Protein AF-A0A382XZW0-F1 (afdb_monomer)

Nearest PDB structures (foldseek):
  2gvk-assembly1_A  TM=7.996E-01  e=4.885E-04  Bacteroides thetaiotaomicron VPI-5482
  3vef-assembly1_B  TM=7.730E-01  e=9.013E-04  Rhodococcus jostii RHA1
  3veg-assembly1_B  TM=7.720E-01  e=1.356E-03  Rhodococcus jostii RHA1
  3ved-assembly1_B  TM=7.674E-01  e=3.284E-03  Rhodococcus jostii RHA1
  7ylo-assembly2_B  TM=6.109E-01  e=1.033E-03  Limosilactobacillus fermentum

Sequence (100 aa):
VLNPPKQHSLVQVYNFDDLPLITMNVARIGAQTPGMASDIAGKEKHYAVVGFGPMTWMLLTPDKPVPGGFRVIDETEIEGQDVPETEGDILLYLSSEHAD

Organism: NCBI:txid408172

Radius of gyration: 15.9 Å; Cα contacts (8 Å, |Δi|>4): 129; chains: 1; bounding box: 35×36×40 Å

Secondary structure (DSSP, 8-state):
-PPP--SEEEEEEE--TTHHHHHHHHHHHHHHHHHHHHHHHTTS--EEEEEE-HHHHHHH-TTSPPGGG--PPPPEEETTEEE-----SEEEEEEESS--

Mean predicted aligned error: 5.69 Å

pLDDT: mean 87.08, std 8.82, range [46.34, 95.88]

Solvent-accessible surface area (backbone atoms only — not comparable to full-atom values): 6185 Å² total; per-residue (Å²): 135,88,78,79,84,44,86,30,72,47,82,46,73,42,77,59,99,56,45,89,84,42,46,68,58,54,51,49,51,53,67,41,47,47,57,53,44,48,63,74,36,66,90,53,74,57,45,63,46,70,47,65,20,58,68,45,42,46,71,74,36,75,91,53,81,66,72,93,76,65,61,83,66,72,63,42,75,57,97,90,37,84,44,73,58,77,87,44,40,35,35,44,39,40,27,18,80,54,92,122

Foldseek 3Di:
DDDDFAPDKDKDFDDDPPCLVCLVVVVVCQVCVVVVQCVVCPPFDKDKDKDAAPVSVCSVCVPDDDPDPRDWDCFDDDPNDTDHTDDGGMMIMMGGNDPD

Structure (mmCIF, N/CA/C/O backbone):
data_AF-A0A382XZW0-F1
#
_entry.id   AF-A0A382XZW0-F1
#
loop_
_atom_site.group_PDB
_atom_site.id
_atom_site.type_symbol
_atom_site.label_atom_id
_atom_site.label_alt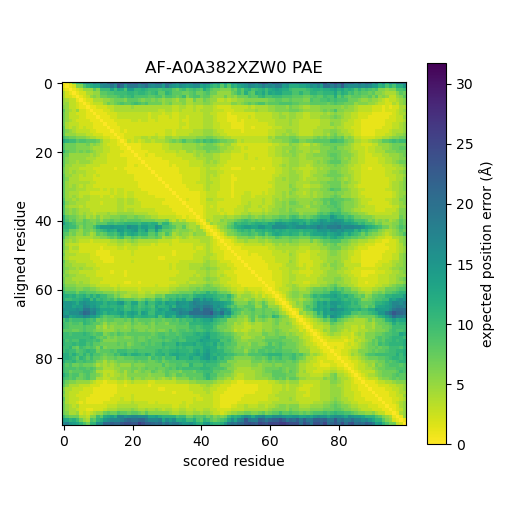_id
_atom_site.label_comp_id
_atom_site.label_asym_id
_atom_site.label_entity_id
_atom_site.label_seq_id
_atom_site.pdbx_PDB_ins_code
_atom_site.Cartn_x
_atom_site.Cartn_y
_atom_site.Cartn_z
_atom_site.occupancy
_atom_site.B_iso_or_equiv
_atom_site.auth_seq_id
_atom_site.auth_comp_id
_atom_site.auth_asym_id
_atom_site.auth_atom_id
_atom_site.pdbx_PDB_model_num
ATOM 1 N N . VAL A 1 1 ? 10.350 17.202 4.837 1.00 46.34 1 VAL A N 1
ATOM 2 C CA . VAL A 1 1 ? 9.240 18.113 4.472 1.00 46.34 1 VAL A CA 1
ATOM 3 C C . VAL A 1 1 ? 8.169 17.259 3.817 1.00 46.34 1 VAL A C 1
ATOM 5 O O . VAL A 1 1 ? 8.499 16.578 2.856 1.00 46.34 1 VAL A O 1
ATOM 8 N N . LEU A 1 2 ? 6.962 17.196 4.385 1.00 66.75 2 LEU A N 1
ATOM 9 C CA . LEU A 1 2 ? 5.827 16.482 3.787 1.00 66.75 2 LEU A CA 1
ATOM 10 C C . LEU A 1 2 ? 5.155 17.415 2.777 1.00 66.75 2 LEU A C 1
ATOM 12 O O . LEU A 1 2 ? 4.857 18.559 3.114 1.00 66.75 2 LEU A O 1
ATOM 16 N N . ASN A 1 3 ? 4.956 16.946 1.547 1.00 74.94 3 ASN A N 1
ATOM 17 C CA . ASN A 1 3 ? 4.175 17.682 0.556 1.00 74.94 3 ASN A CA 1
ATOM 18 C C . ASN A 1 3 ? 2.687 17.380 0.779 1.00 74.94 3 ASN A C 1
ATOM 20 O O . ASN A 1 3 ? 2.362 16.224 1.060 1.00 74.94 3 ASN A O 1
ATOM 24 N N . PRO A 1 4 ? 1.788 18.371 0.658 1.00 79.25 4 PRO A N 1
ATOM 25 C CA . PRO A 1 4 ? 0.361 18.101 0.748 1.00 79.25 4 PRO A CA 1
ATOM 26 C C . PRO A 1 4 ? -0.097 17.187 -0.406 1.00 79.25 4 PRO A C 1
ATOM 28 O O . PRO A 1 4 ? 0.481 17.260 -1.500 1.00 79.25 4 PRO A O 1
ATOM 31 N N . PRO A 1 5 ? -1.140 16.362 -0.183 1.00 78.31 5 PRO A N 1
ATOM 32 C CA . PRO A 1 5 ? -1.918 15.732 -1.248 1.00 78.31 5 PRO A CA 1
ATOM 33 C C . PRO A 1 5 ? -2.281 16.716 -2.364 1.00 78.31 5 PRO A C 1
ATOM 35 O O . PRO A 1 5 ? -2.496 17.902 -2.102 1.00 78.31 5 PRO A O 1
ATOM 38 N N . LYS A 1 6 ? -2.368 16.229 -3.603 1.00 86.19 6 LYS A N 1
ATOM 39 C CA . LYS A 1 6 ? -2.918 17.006 -4.720 1.00 86.19 6 LYS A CA 1
ATOM 40 C C . LYS A 1 6 ? -4.442 17.015 -4.686 1.00 86.19 6 LYS A C 1
ATOM 42 O O . LYS A 1 6 ? -5.052 16.273 -3.915 1.00 86.19 6 LYS A O 1
ATOM 47 N N . GLN A 1 7 ? -5.039 17.875 -5.515 1.00 88.19 7 GLN A N 1
ATOM 48 C CA . GLN A 1 7 ? -6.486 18.100 -5.558 1.00 88.19 7 GLN A CA 1
ATOM 49 C C . GLN A 1 7 ? -7.289 16.800 -5.698 1.00 88.19 7 GLN A C 1
ATOM 51 O O . GLN A 1 7 ? -8.312 16.638 -5.034 1.00 88.19 7 GLN A O 1
ATOM 56 N N . HIS A 1 8 ? -6.815 15.871 -6.526 1.00 89.94 8 HIS A N 1
ATOM 57 C CA . HIS A 1 8 ? -7.432 14.570 -6.725 1.00 89.94 8 HIS A CA 1
ATOM 58 C C . HIS A 1 8 ? -6.556 13.496 -6.091 1.00 89.94 8 HIS A C 1
ATOM 60 O O . HIS A 1 8 ? -5.335 13.489 -6.256 1.00 89.94 8 HIS A O 1
ATOM 66 N N . SER A 1 9 ? -7.174 12.615 -5.308 1.00 90.88 9 SER A N 1
ATOM 67 C CA . SER A 1 9 ? -6.483 11.523 -4.629 1.00 90.88 9 SER A CA 1
ATOM 68 C C . SER A 1 9 ? -7.328 10.260 -4.678 1.00 90.88 9 SER A C 1
ATOM 70 O O . SER A 1 9 ? -8.539 10.303 -4.464 1.00 90.88 9 SER A O 1
ATOM 72 N N . LEU A 1 10 ? -6.672 9.139 -4.943 1.00 91.31 10 LEU A N 1
ATOM 73 C CA . LEU A 1 10 ? -7.259 7.815 -5.001 1.00 91.31 10 LEU A CA 1
ATOM 74 C C . LEU A 1 10 ? -6.471 6.902 -4.066 1.00 91.31 10 LEU A C 1
ATOM 76 O O . LEU A 1 10 ? -5.261 6.729 -4.216 1.00 91.31 10 LEU A O 1
ATOM 80 N N . VAL A 1 11 ? -7.180 6.343 -3.090 1.00 94.00 11 VAL A N 1
ATOM 81 C CA . VAL A 1 11 ? -6.642 5.395 -2.115 1.00 94.00 11 VAL A CA 1
ATOM 82 C C . VAL A 1 11 ? -7.193 4.022 -2.455 1.00 94.00 11 VAL A C 1
ATOM 84 O O . VAL A 1 11 ? -8.408 3.843 -2.504 1.00 94.00 11 VAL A O 1
ATOM 87 N N . GLN A 1 12 ? -6.309 3.065 -2.708 1.00 94.88 12 GLN A N 1
ATOM 88 C CA . GLN A 1 12 ? -6.683 1.687 -3.005 1.00 94.88 12 GLN A CA 1
ATOM 89 C C . GLN A 1 12 ? -5.939 0.754 -2.063 1.00 94.88 12 GLN A C 1
ATOM 91 O O . GLN A 1 12 ? -4.720 0.851 -1.924 1.00 94.88 12 GLN A O 1
ATOM 96 N N . VAL A 1 13 ? -6.680 -0.152 -1.440 1.00 95.19 13 VAL A N 1
ATOM 97 C CA . VAL A 1 13 ? -6.145 -1.210 -0.585 1.00 95.19 13 VAL A CA 1
ATOM 98 C C . VAL A 1 13 ? -6.515 -2.535 -1.230 1.00 95.19 13 VAL A C 1
ATOM 100 O O . VAL A 1 13 ? -7.672 -2.732 -1.601 1.00 95.19 13 VAL A O 1
ATOM 103 N N . TYR A 1 14 ? -5.531 -3.414 -1.393 1.00 94.81 14 TYR A N 1
ATOM 104 C CA . TYR A 1 14 ? -5.724 -4.734 -1.983 1.00 94.81 14 TYR A CA 1
ATOM 105 C C . TYR A 1 14 ? -5.254 -5.825 -1.030 1.00 94.81 14 TYR A C 1
ATOM 107 O O . TYR A 1 14 ? -4.215 -5.672 -0.384 1.00 94.81 14 TYR A O 1
ATOM 115 N N . ASN A 1 15 ? -5.995 -6.932 -1.037 1.00 94.31 15 ASN A N 1
ATOM 116 C CA . ASN A 1 15 ? -5.639 -8.192 -0.394 1.00 94.31 15 ASN A CA 1
ATOM 117 C C . ASN A 1 15 ? -5.398 -9.247 -1.474 1.00 94.31 15 ASN A C 1
ATOM 119 O O . ASN A 1 15 ? -6.026 -9.210 -2.537 1.00 94.31 15 ASN A O 1
ATOM 123 N N . PHE A 1 16 ? -4.492 -10.178 -1.206 1.00 93.31 16 PHE A N 1
ATOM 124 C CA . PHE A 1 16 ? -4.156 -11.267 -2.109 1.00 93.31 16 PHE A CA 1
ATOM 125 C C . PHE A 1 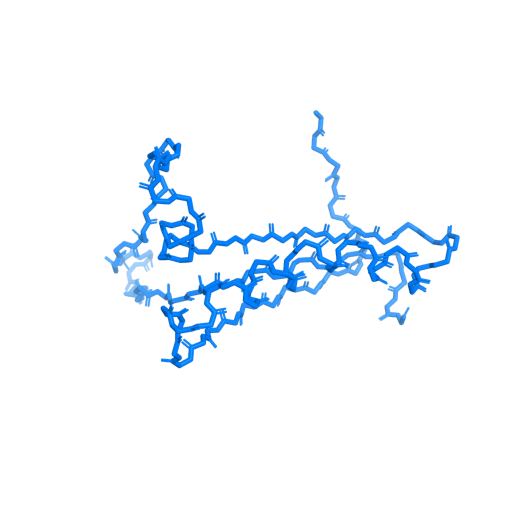16 ? -4.430 -12.618 -1.450 1.00 93.31 16 PHE A C 1
ATOM 127 O O . PHE A 1 16 ? -3.832 -12.938 -0.427 1.00 93.31 16 PHE A O 1
ATOM 134 N N . ASP A 1 17 ? -5.250 -13.448 -2.100 1.00 91.00 17 ASP A N 1
ATOM 135 C CA . ASP A 1 17 ? -5.669 -14.757 -1.570 1.00 91.00 17 ASP A CA 1
ATOM 136 C C . ASP A 1 17 ? -4.487 -15.680 -1.204 1.00 91.00 17 ASP A C 1
ATOM 138 O O . ASP A 1 17 ? -4.529 -16.387 -0.202 1.00 91.00 17 ASP A O 1
ATOM 142 N N . ASP A 1 18 ? -3.401 -15.636 -1.983 1.00 92.44 18 AS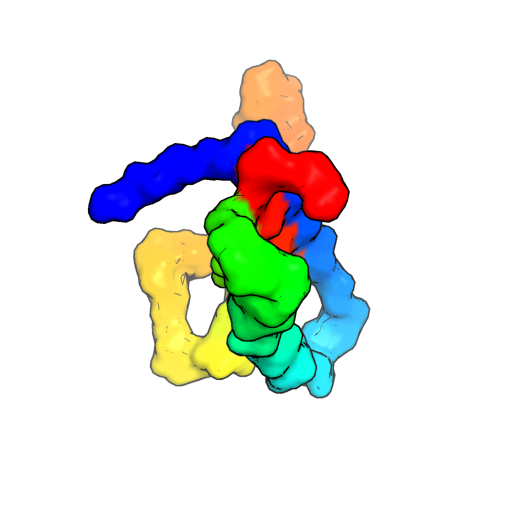P A N 1
ATOM 143 C CA . ASP A 1 18 ? -2.223 -16.501 -1.829 1.00 92.44 18 ASP A CA 1
ATOM 144 C C . ASP A 1 18 ? -0.939 -15.699 -1.547 1.00 92.44 18 ASP A C 1
ATOM 146 O O . ASP A 1 18 ? 0.128 -15.987 -2.106 1.00 92.44 18 ASP A O 1
ATOM 150 N N . LEU A 1 19 ? -1.017 -14.663 -0.700 1.00 91.88 19 LEU A N 1
ATOM 151 C CA . LEU A 1 19 ? 0.084 -13.718 -0.459 1.00 91.88 19 LEU A CA 1
ATOM 152 C C . LEU A 1 19 ? 1.471 -14.381 -0.276 1.00 91.88 19 LEU A C 1
ATOM 154 O O . LEU A 1 19 ? 2.407 -13.943 -0.956 1.00 91.88 19 LEU A O 1
ATOM 158 N N . PRO A 1 20 ? 1.656 -15.448 0.538 1.00 92.19 20 PRO A N 1
ATOM 159 C CA . PRO A 1 20 ? 2.963 -16.099 0.681 1.00 92.19 20 PRO A CA 1
ATOM 160 C C . PRO A 1 20 ? 3.525 -16.678 -0.625 1.00 92.19 20 PRO A C 1
ATOM 162 O O . PRO A 1 20 ? 4.738 -16.673 -0.829 1.00 92.19 20 PRO A O 1
ATOM 165 N N . LEU A 1 21 ? 2.666 -17.157 -1.530 1.00 94.25 21 LEU A N 1
ATOM 166 C CA . LEU A 1 21 ? 3.081 -17.741 -2.811 1.00 94.25 21 LEU A CA 1
ATOM 167 C C . LEU A 1 21 ? 3.416 -16.669 -3.853 1.00 94.25 21 LEU A C 1
ATOM 169 O O . LEU A 1 21 ? 4.222 -16.914 -4.752 1.00 94.25 21 LEU A O 1
ATOM 173 N N . ILE A 1 22 ? 2.821 -15.478 -3.735 1.00 94.00 22 ILE A N 1
ATOM 174 C CA . ILE A 1 22 ? 2.963 -14.402 -4.724 1.00 94.00 22 ILE A CA 1
ATOM 175 C C . ILE A 1 22 ? 3.724 -13.173 -4.213 1.00 94.00 22 ILE A C 1
ATOM 177 O O . ILE A 1 22 ? 3.807 -12.175 -4.928 1.00 94.00 22 ILE A O 1
ATOM 181 N N . THR A 1 23 ? 4.305 -13.226 -3.013 1.00 93.31 23 THR A N 1
ATOM 182 C CA . THR A 1 23 ? 4.950 -12.080 -2.341 1.00 93.31 23 THR A CA 1
ATOM 183 C C . THR A 1 23 ? 5.926 -11.330 -3.260 1.00 93.31 23 THR A C 1
ATOM 185 O O . THR A 1 23 ? 5.940 -10.100 -3.294 1.00 93.31 23 THR A O 1
ATOM 188 N N . MET A 1 24 ? 6.710 -12.042 -4.077 1.00 92.62 24 MET A N 1
ATOM 189 C CA . MET A 1 24 ? 7.647 -11.401 -5.011 1.00 92.62 24 MET A CA 1
ATOM 190 C C . MET A 1 24 ? 6.979 -10.656 -6.165 1.00 92.62 24 MET A C 1
ATOM 192 O O . MET A 1 24 ? 7.499 -9.633 -6.615 1.00 92.62 24 MET A O 1
ATOM 196 N N . ASN A 1 25 ? 5.808 -11.108 -6.611 1.00 94.62 25 ASN A N 1
ATOM 197 C CA . ASN A 1 25 ? 5.012 -10.370 -7.587 1.00 94.62 25 ASN A CA 1
ATOM 198 C C . ASN A 1 25 ? 4.463 -9.082 -6.963 1.00 94.62 25 ASN A C 1
ATOM 200 O O . ASN A 1 25 ? 4.539 -8.033 -7.596 1.00 94.62 25 ASN A O 1
ATOM 204 N N . VAL A 1 26 ? 4.005 -9.137 -5.707 1.00 94.56 26 VAL A N 1
ATOM 205 C CA . VAL A 1 26 ? 3.546 -7.955 -4.955 1.00 94.56 26 VAL A CA 1
ATOM 206 C C . VAL A 1 26 ? 4.679 -6.934 -4.800 1.00 94.56 26 VAL A C 1
ATOM 208 O O . VAL A 1 26 ? 4.486 -5.749 -5.073 1.00 94.56 26 VAL A O 1
ATOM 211 N N . ALA A 1 27 ? 5.894 -7.394 -4.479 1.00 93.38 27 ALA A N 1
ATOM 212 C CA . ALA A 1 27 ? 7.094 -6.551 -4.446 1.00 93.38 27 ALA A CA 1
ATOM 213 C C . ALA A 1 27 ? 7.344 -5.848 -5.782 1.00 93.38 27 ALA A C 1
ATOM 215 O O . ALA A 1 27 ? 7.614 -4.647 -5.828 1.00 93.38 27 ALA A O 1
ATOM 216 N N . ARG A 1 28 ? 7.267 -6.613 -6.880 1.00 94.81 28 ARG A N 1
ATOM 217 C CA . ARG A 1 28 ? 7.498 -6.107 -8.232 1.00 94.81 28 ARG A CA 1
ATOM 218 C C . ARG A 1 28 ? 6.459 -5.057 -8.604 1.00 94.81 28 ARG A C 1
ATOM 220 O O . ARG A 1 28 ? 6.857 -4.014 -9.111 1.00 94.81 28 ARG A O 1
ATOM 227 N N . ILE A 1 29 ? 5.178 -5.311 -8.336 1.00 93.69 29 ILE A N 1
ATOM 228 C CA . ILE A 1 29 ? 4.101 -4.336 -8.550 1.00 93.69 29 ILE A CA 1
ATOM 229 C C . ILE A 1 29 ? 4.440 -3.053 -7.794 1.00 93.69 29 ILE A C 1
ATOM 231 O O . ILE A 1 29 ? 4.553 -1.998 -8.408 1.00 93.69 29 ILE A O 1
ATOM 235 N N . GLY A 1 30 ? 4.721 -3.150 -6.493 1.00 93.06 30 GLY A N 1
ATOM 236 C CA . GLY A 1 30 ? 5.045 -1.978 -5.685 1.00 93.06 30 GLY A CA 1
ATOM 237 C C . GLY A 1 30 ? 6.279 -1.203 -6.162 1.00 93.06 30 GLY A C 1
ATOM 238 O O . GLY A 1 30 ? 6.276 0.024 -6.153 1.00 93.06 30 GLY A O 1
ATOM 239 N N . ALA A 1 31 ? 7.315 -1.893 -6.642 1.00 93.50 31 ALA A N 1
ATOM 240 C CA . ALA A 1 31 ? 8.503 -1.252 -7.204 1.00 93.50 31 ALA A CA 1
ATOM 241 C C . ALA A 1 31 ? 8.247 -0.592 -8.573 1.00 93.50 31 ALA A C 1
ATOM 243 O O . ALA A 1 31 ? 8.891 0.403 -8.903 1.00 93.50 31 ALA A O 1
ATOM 244 N N . GLN A 1 32 ? 7.330 -1.140 -9.377 1.00 94.00 32 GLN A N 1
ATOM 245 C CA . GLN A 1 32 ? 7.018 -0.648 -10.722 1.00 94.00 32 GLN A CA 1
ATOM 246 C C . GLN A 1 32 ? 5.975 0.474 -10.724 1.00 94.00 32 GLN A C 1
ATOM 248 O O . GLN A 1 32 ? 6.056 1.352 -11.584 1.00 94.00 32 GLN A O 1
ATOM 253 N N . THR A 1 33 ? 5.046 0.497 -9.762 1.00 93.44 33 THR A N 1
ATOM 254 C CA . THR A 1 33 ? 3.946 1.474 -9.713 1.00 93.44 33 THR A CA 1
ATOM 255 C C . THR A 1 33 ? 4.412 2.931 -9.819 1.00 93.44 33 THR A C 1
ATOM 257 O O . THR A 1 33 ? 3.837 3.652 -10.632 1.00 93.44 33 THR A O 1
ATOM 260 N N . PRO A 1 34 ? 5.452 3.407 -9.100 1.00 89.44 34 PRO A N 1
ATOM 261 C CA . PRO A 1 34 ? 5.903 4.792 -9.247 1.00 89.44 34 PRO A CA 1
ATOM 262 C C . PRO A 1 34 ? 6.433 5.119 -10.647 1.00 89.44 34 PRO A C 1
ATOM 264 O O . PRO A 1 34 ? 6.183 6.209 -11.155 1.00 89.44 34 PRO A O 1
ATOM 267 N N . GLY A 1 35 ? 7.138 4.174 -11.281 1.00 89.44 35 GLY A N 1
ATOM 268 C CA . GLY A 1 35 ? 7.620 4.327 -12.655 1.00 89.44 35 GLY A CA 1
ATOM 269 C C . GLY A 1 35 ? 6.461 4.401 -13.644 1.00 89.44 35 GLY A C 1
ATOM 270 O O . GLY A 1 35 ? 6.382 5.343 -14.422 1.00 89.44 35 GLY A O 1
ATOM 271 N N . MET A 1 36 ? 5.502 3.480 -13.528 1.00 90.25 36 MET A N 1
ATOM 272 C CA . MET A 1 36 ? 4.293 3.481 -14.357 1.00 90.25 36 MET A CA 1
ATOM 273 C C . MET A 1 36 ? 3.465 4.759 -14.176 1.00 90.25 36 MET A C 1
ATOM 275 O O . MET A 1 36 ? 2.996 5.328 -15.156 1.00 90.25 36 MET A O 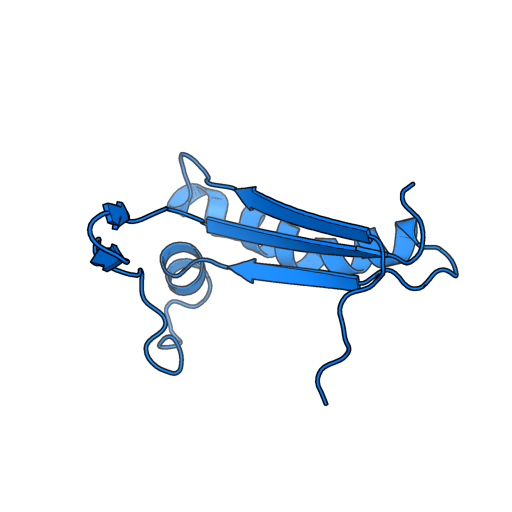1
ATOM 279 N N . ALA A 1 37 ? 3.312 5.241 -12.939 1.00 88.12 37 ALA A N 1
ATOM 280 C CA . ALA A 1 37 ? 2.627 6.500 -12.662 1.00 88.12 37 ALA A CA 1
ATOM 281 C C . ALA A 1 37 ? 3.355 7.690 -13.303 1.00 88.12 37 ALA A C 1
ATOM 283 O O . ALA A 1 37 ? 2.713 8.550 -13.898 1.00 88.12 37 ALA A O 1
ATOM 284 N N . SER A 1 38 ? 4.691 7.719 -13.240 1.00 85.88 38 SER A N 1
ATOM 285 C CA . SER A 1 38 ? 5.491 8.741 -13.923 1.00 85.88 38 SER A CA 1
ATOM 286 C C . SER A 1 38 ? 5.329 8.688 -15.445 1.00 85.88 38 SER A C 1
ATOM 288 O O . SER A 1 38 ? 5.270 9.740 -16.078 1.00 85.88 38 SER A O 1
ATOM 290 N N . ASP A 1 39 ? 5.259 7.491 -16.032 1.00 88.25 39 ASP A N 1
ATOM 291 C CA . ASP A 1 39 ? 5.101 7.309 -17.478 1.00 88.25 39 ASP A CA 1
ATOM 292 C C . ASP A 1 39 ? 3.723 7.789 -17.962 1.00 88.25 39 ASP A C 1
ATOM 294 O O . ASP A 1 39 ? 3.631 8.459 -18.992 1.00 88.25 39 ASP A O 1
ATOM 298 N N . ILE A 1 40 ? 2.662 7.501 -17.199 1.00 85.94 40 ILE A N 1
ATOM 299 C CA . ILE A 1 40 ? 1.293 7.959 -17.491 1.00 85.94 40 ILE A CA 1
ATOM 300 C C . ILE A 1 40 ? 1.178 9.479 -17.328 1.00 85.94 40 ILE A C 1
ATOM 302 O O . ILE A 1 40 ? 0.568 10.142 -18.164 1.00 85.94 40 ILE A O 1
ATOM 306 N N . ALA A 1 41 ? 1.802 10.045 -16.292 1.00 81.81 41 ALA A N 1
ATOM 307 C CA . ALA A 1 41 ? 1.764 11.480 -16.021 1.00 81.81 41 ALA A CA 1
ATOM 308 C C . ALA A 1 41 ? 2.419 12.325 -17.127 1.00 81.81 41 ALA A C 1
ATOM 310 O O . ALA A 1 41 ? 2.103 13.506 -17.291 1.00 81.81 41 ALA A O 1
ATOM 311 N N . GLY A 1 42 ? 3.374 11.763 -17.874 1.00 81.50 42 GLY A N 1
ATOM 312 C CA . GLY A 1 42 ? 4.132 12.486 -18.891 1.00 81.50 42 GLY A CA 1
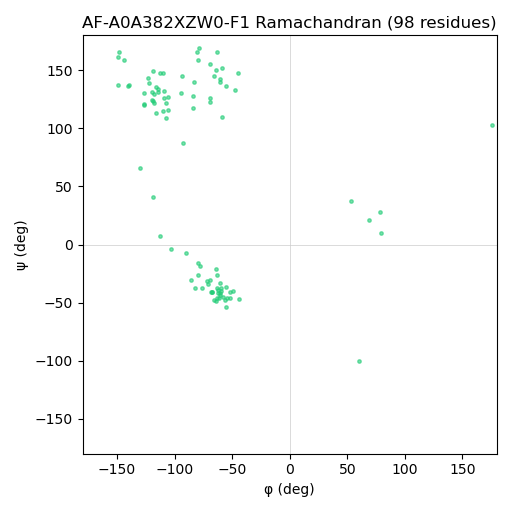ATOM 313 C C . GLY A 1 42 ? 4.912 13.670 -18.302 1.00 81.50 42 GLY A C 1
ATOM 314 O O . GLY A 1 42 ? 6.002 13.501 -17.762 1.00 81.50 42 GLY A O 1
ATOM 315 N N . LYS A 1 43 ? 4.381 14.895 -18.441 1.00 75.81 43 LYS A N 1
ATOM 316 C CA . LYS A 1 43 ? 4.957 16.125 -17.846 1.00 75.81 43 LYS A CA 1
ATOM 317 C C . LYS A 1 43 ? 4.207 16.609 -16.602 1.00 75.81 43 LYS A C 1
ATOM 319 O O . LYS A 1 43 ? 4.604 17.612 -16.003 1.00 75.81 43 LYS A O 1
ATOM 324 N N . GLU A 1 44 ? 3.114 15.950 -16.243 1.00 78.56 44 GLU A N 1
ATOM 325 C CA . GLU A 1 44 ? 2.298 16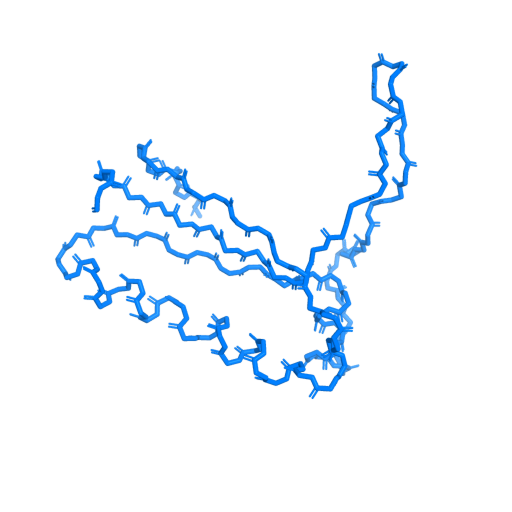.312 -15.096 1.00 78.56 44 GLU A CA 1
ATOM 326 C C . GLU A 1 44 ? 2.904 15.818 -13.784 1.00 78.56 44 GLU A C 1
ATOM 328 O O . GLU A 1 44 ? 3.733 14.910 -13.738 1.00 78.56 44 GLU A O 1
ATOM 333 N N . LYS A 1 45 ? 2.494 16.446 -12.679 1.00 75.50 45 LYS A N 1
ATOM 334 C CA . LYS A 1 45 ? 2.937 16.056 -11.340 1.00 75.50 45 LYS A CA 1
ATOM 335 C C . LYS A 1 45 ? 1.951 15.059 -10.749 1.00 75.50 45 LYS A C 1
ATOM 337 O O . LYS A 1 45 ? 1.030 15.461 -10.039 1.00 75.50 45 LYS A O 1
ATOM 342 N N . HIS A 1 46 ? 2.159 13.779 -11.032 1.00 84.06 46 HIS A N 1
ATOM 343 C CA . HIS A 1 46 ? 1.480 12.696 -10.324 1.00 84.06 46 HIS A CA 1
ATOM 344 C C . HIS A 1 46 ? 2.348 12.220 -9.160 1.00 84.06 46 HIS A C 1
ATOM 346 O O . HIS A 1 46 ? 3.578 12.214 -9.230 1.00 84.06 46 HIS A O 1
ATOM 352 N N . TYR A 1 47 ? 1.700 11.841 -8.069 1.00 86.75 47 TYR A N 1
ATOM 353 C CA . TYR A 1 47 ? 2.325 11.284 -6.882 1.00 86.75 47 TYR A CA 1
ATOM 354 C C . TYR A 1 47 ? 1.791 9.877 -6.705 1.00 86.75 47 TYR A C 1
ATOM 356 O O . TYR A 1 47 ? 0.586 9.687 -6.570 1.00 86.75 47 TYR A O 1
ATOM 364 N N . ALA A 1 48 ? 2.697 8.909 -6.686 1.00 90.12 48 ALA A N 1
ATOM 365 C CA . ALA A 1 48 ? 2.386 7.529 -6.373 1.00 90.12 48 ALA A CA 1
ATOM 366 C C . ALA A 1 48 ? 3.172 7.123 -5.130 1.00 90.12 48 ALA A C 1
ATOM 368 O O . ALA A 1 48 ? 4.399 7.230 -5.091 1.00 90.12 48 ALA A O 1
ATOM 369 N N . VAL A 1 49 ? 2.453 6.672 -4.110 1.00 92.00 49 VAL A N 1
ATOM 370 C CA . VAL A 1 49 ? 3.021 6.111 -2.889 1.00 92.00 49 VAL A CA 1
ATOM 371 C C . VAL A 1 49 ? 2.524 4.683 -2.766 1.00 92.00 49 VAL A C 1
ATOM 373 O O . VAL A 1 49 ? 1.331 4.414 -2.899 1.00 92.00 49 VAL A O 1
ATOM 376 N N . VAL A 1 50 ? 3.460 3.774 -2.516 1.00 95.06 50 VAL A N 1
ATOM 377 C CA . VAL A 1 50 ? 3.172 2.365 -2.269 1.00 95.06 50 VAL A CA 1
ATOM 378 C C . VAL A 1 50 ? 3.444 2.070 -0.804 1.00 95.06 50 VAL A C 1
ATOM 380 O O . VAL A 1 50 ? 4.534 2.350 -0.305 1.00 95.06 50 VAL A O 1
ATOM 383 N N . GLY A 1 51 ? 2.450 1.509 -0.127 1.00 93.19 51 GLY A N 1
ATOM 384 C CA . GLY A 1 51 ? 2.588 0.931 1.204 1.00 93.19 51 GLY A CA 1
ATOM 385 C C . GLY A 1 51 ? 2.464 -0.586 1.140 1.00 93.19 51 GLY A C 1
ATOM 386 O O . GLY A 1 51 ? 1.712 -1.110 0.323 1.00 93.19 51 GLY A O 1
ATOM 387 N N . PHE A 1 52 ? 3.179 -1.286 2.013 1.00 92.62 52 PHE A N 1
ATOM 388 C CA . PHE A 1 52 ? 3.027 -2.726 2.206 1.00 92.62 52 PHE A CA 1
ATOM 389 C C . PHE A 1 52 ? 2.486 -2.979 3.605 1.00 92.62 52 PHE A C 1
ATOM 391 O O . PHE A 1 52 ? 2.990 -2.395 4.566 1.00 92.62 52 PHE A O 1
ATOM 398 N N . GLY A 1 53 ? 1.476 -3.840 3.709 1.00 91.50 53 GLY A N 1
ATOM 399 C CA . GLY A 1 53 ? 0.917 -4.255 4.990 1.00 91.50 53 GLY A CA 1
ATOM 400 C C . GLY A 1 53 ? 1.928 -4.998 5.865 1.00 91.50 53 GLY A C 1
ATOM 401 O O . GLY A 1 53 ? 2.962 -5.449 5.359 1.00 91.50 53 GLY A O 1
ATOM 402 N N . PRO A 1 54 ? 1.650 -5.173 7.170 1.00 88.88 54 PRO A N 1
ATOM 403 C CA . PRO A 1 54 ? 2.562 -5.850 8.093 1.00 88.88 54 PRO A CA 1
ATOM 404 C C . PRO A 1 54 ? 2.973 -7.249 7.624 1.00 88.88 54 PRO A C 1
ATOM 406 O O . PRO A 1 54 ? 4.165 -7.555 7.595 1.00 88.88 54 PRO A O 1
ATOM 409 N N . MET A 1 55 ? 2.013 -8.068 7.178 1.00 89.31 55 MET A N 1
ATOM 410 C CA . MET A 1 55 ? 2.291 -9.414 6.667 1.00 89.31 55 MET A CA 1
ATOM 411 C C . MET A 1 55 ? 3.143 -9.382 5.397 1.00 89.31 55 MET A C 1
ATOM 413 O O . MET A 1 55 ? 4.174 -10.052 5.337 1.00 89.31 55 MET A O 1
ATOM 417 N N . THR A 1 56 ? 2.780 -8.550 4.417 1.00 92.25 56 THR A N 1
ATOM 418 C CA . THR A 1 56 ? 3.569 -8.369 3.192 1.00 92.25 56 THR A CA 1
ATOM 419 C C . THR A 1 56 ? 4.991 -7.915 3.500 1.00 92.25 56 THR A C 1
ATOM 421 O O . THR A 1 56 ? 5.943 -8.465 2.955 1.00 92.25 56 THR A O 1
ATOM 424 N N . TRP A 1 57 ? 5.166 -6.949 4.404 1.00 90.31 57 TRP A N 1
ATOM 425 C CA . TRP A 1 57 ? 6.485 -6.460 4.795 1.00 90.31 57 TRP A CA 1
ATOM 426 C C . TRP A 1 57 ? 7.341 -7.563 5.424 1.00 90.31 57 TRP A C 1
ATOM 428 O O . TRP A 1 57 ? 8.494 -7.737 5.032 1.00 90.31 57 TRP A O 1
ATOM 438 N N . MET A 1 58 ? 6.781 -8.353 6.347 1.00 89.19 58 MET A N 1
ATOM 439 C CA . MET A 1 58 ? 7.501 -9.485 6.942 1.00 89.19 58 MET A CA 1
ATOM 440 C C . MET A 1 58 ? 7.929 -10.519 5.897 1.00 89.19 58 MET A C 1
ATOM 442 O O . MET A 1 58 ? 9.041 -11.037 5.973 1.00 89.19 58 MET A O 1
ATOM 446 N N . LEU A 1 59 ? 7.074 -10.810 4.914 1.00 91.06 59 LEU A N 1
ATOM 447 C CA . LEU A 1 59 ? 7.390 -11.758 3.844 1.00 91.06 59 LEU A CA 1
ATOM 448 C C . LEU A 1 59 ? 8.444 -11.202 2.869 1.00 91.06 59 LEU A C 1
ATOM 450 O O . LEU A 1 59 ? 9.273 -11.958 2.365 1.00 91.06 59 LEU A O 1
ATOM 454 N N . LEU A 1 60 ? 8.439 -9.889 2.613 1.00 89.94 60 LEU A N 1
ATOM 455 C CA . LEU A 1 60 ? 9.398 -9.216 1.729 1.00 89.94 60 LEU A CA 1
ATOM 456 C C . LEU A 1 60 ? 10.779 -9.026 2.355 1.00 89.94 60 LEU A C 1
ATOM 458 O O . LEU A 1 60 ? 11.788 -9.110 1.653 1.00 89.94 60 LEU A O 1
ATOM 462 N N . THR A 1 61 ? 10.830 -8.728 3.651 1.00 86.75 61 THR A N 1
ATOM 463 C CA . THR A 1 61 ? 12.074 -8.449 4.374 1.00 86.75 61 THR A CA 1
ATOM 464 C C . THR A 1 61 ? 12.155 -9.287 5.651 1.00 86.75 61 THR A C 1
ATOM 466 O O . THR A 1 61 ? 12.126 -8.732 6.753 1.00 86.75 61 THR A O 1
ATOM 469 N N . PRO A 1 62 ? 12.252 -10.624 5.541 1.00 82.06 62 PRO A N 1
ATOM 470 C CA . PRO A 1 62 ? 12.202 -11.520 6.699 1.00 82.06 62 PRO A CA 1
ATOM 471 C C . PRO A 1 62 ? 13.380 -11.327 7.665 1.00 82.06 62 PRO A C 1
ATOM 473 O O . PRO A 1 62 ? 13.304 -11.698 8.832 1.00 82.06 62 PRO A O 1
ATOM 476 N N . ASP A 1 63 ? 14.476 -10.739 7.188 1.00 85.19 63 ASP A N 1
ATOM 477 C CA . ASP A 1 63 ? 15.693 -10.443 7.940 1.00 85.19 63 ASP A CA 1
ATOM 478 C C . ASP A 1 63 ? 15.684 -9.057 8.610 1.00 85.19 63 ASP A C 1
ATOM 480 O O . ASP A 1 63 ? 16.590 -8.747 9.388 1.00 85.19 63 ASP A O 1
ATOM 484 N N . LYS A 1 64 ? 14.682 -8.212 8.329 1.00 80.19 64 LYS A N 1
ATOM 485 C CA . LYS A 1 64 ? 14.603 -6.845 8.855 1.00 80.19 64 LYS A CA 1
ATOM 486 C C . LYS A 1 64 ? 13.381 -6.688 9.757 1.00 80.19 64 LYS A C 1
ATOM 488 O O . LYS A 1 64 ? 12.257 -6.711 9.255 1.00 80.19 64 LYS A O 1
ATOM 493 N N . PRO A 1 65 ? 13.572 -6.475 11.074 1.00 68.75 65 PRO A N 1
ATOM 494 C CA . PRO A 1 65 ? 12.452 -6.231 11.969 1.00 68.75 65 PRO A CA 1
ATOM 495 C C . PRO A 1 65 ? 11.709 -4.976 11.523 1.00 68.75 65 PRO A C 1
ATOM 497 O O . PRO A 1 65 ? 12.328 -4.000 11.083 1.00 68.75 65 PRO A O 1
ATOM 500 N N . VAL A 1 66 ? 10.381 -4.998 11.632 1.00 70.81 66 VAL A N 1
ATOM 501 C CA . VAL A 1 66 ? 9.600 -3.860 11.169 1.00 70.81 66 VAL A CA 1
ATOM 502 C C . VAL A 1 66 ? 9.843 -2.655 12.082 1.00 70.81 66 VAL A C 1
ATOM 504 O O . VAL A 1 66 ? 9.703 -2.782 13.303 1.00 70.81 66 VAL A O 1
ATOM 507 N N . PRO A 1 67 ? 10.240 -1.488 11.542 1.00 69.75 67 PRO A N 1
ATOM 508 C CA . PRO A 1 67 ? 10.553 -0.335 12.373 1.00 69.75 67 PRO A CA 1
ATOM 509 C C . PRO A 1 67 ? 9.348 0.130 13.200 1.00 69.75 67 PRO A C 1
ATOM 511 O O . PRO A 1 67 ? 8.227 0.196 12.702 1.00 69.75 67 PRO A O 1
ATOM 514 N N . GLY A 1 68 ? 9.594 0.518 14.454 1.00 68.25 68 GLY A N 1
ATOM 515 C CA . GLY A 1 68 ? 8.680 1.382 15.212 1.00 68.25 68 GLY A CA 1
ATOM 516 C C . GLY A 1 68 ? 7.334 0.777 15.617 1.00 68.25 68 GLY A C 1
ATOM 517 O O . GLY A 1 68 ? 6.415 1.535 15.903 1.00 68.25 68 GLY A O 1
ATOM 518 N N . GLY A 1 69 ? 7.203 -0.552 15.661 1.00 70.56 69 GLY A N 1
ATOM 519 C CA . GLY A 1 69 ? 5.955 -1.192 16.082 1.00 70.56 69 GLY A CA 1
ATOM 520 C C . GLY A 1 69 ? 4.879 -1.205 14.998 1.00 70.56 69 GLY A C 1
ATOM 521 O O . GLY A 1 69 ? 3.700 -1.210 15.332 1.00 70.56 69 GLY A O 1
ATOM 522 N N . PHE A 1 70 ? 5.270 -1.214 13.719 1.00 81.25 70 PHE A N 1
ATOM 523 C CA . PHE A 1 70 ? 4.345 -1.505 12.625 1.00 81.25 70 PHE A CA 1
ATOM 524 C C . PHE A 1 70 ? 3.738 -2.896 12.822 1.00 81.25 70 PHE A C 1
ATOM 526 O O . PHE A 1 70 ? 4.418 -3.919 12.732 1.00 81.25 70 PHE A O 1
ATOM 533 N N . ARG A 1 71 ? 2.453 -2.903 13.143 1.00 79.94 71 ARG A N 1
ATOM 534 C CA . ARG A 1 71 ? 1.639 -4.074 13.444 1.00 79.94 71 ARG A CA 1
ATOM 535 C C . ARG A 1 71 ? 0.223 -3.786 12.983 1.00 79.94 71 ARG A C 1
ATOM 537 O O . ARG A 1 71 ? -0.110 -2.630 12.714 1.00 79.94 71 ARG A O 1
ATOM 544 N N . VAL A 1 72 ? -0.591 -4.827 12.907 1.00 82.88 72 VAL A N 1
ATOM 545 C CA . VAL A 1 72 ? -2.016 -4.632 12.670 1.00 82.88 72 VAL A CA 1
ATOM 546 C C . VAL A 1 72 ? -2.635 -3.920 13.876 1.00 82.88 72 VAL A C 1
ATOM 548 O O . VAL A 1 72 ? -2.155 -4.062 15.003 1.00 82.88 72 VAL A O 1
ATOM 551 N N . ILE A 1 73 ? -3.621 -3.065 13.618 1.00 83.88 73 ILE A N 1
ATOM 552 C CA . ILE A 1 73 ? -4.375 -2.394 14.673 1.00 83.88 73 ILE A CA 1
ATOM 553 C C . ILE A 1 73 ? -5.475 -3.360 15.096 1.00 83.88 73 ILE A C 1
ATOM 555 O O . ILE A 1 73 ? -6.317 -3.708 14.271 1.00 83.88 73 ILE A O 1
ATOM 559 N N . ASP A 1 74 ? -5.430 -3.784 16.358 1.00 86.06 74 ASP A N 1
ATOM 560 C CA . ASP A 1 74 ? -6.461 -4.638 16.942 1.00 86.06 74 ASP A CA 1
ATOM 561 C C . ASP A 1 74 ? -7.832 -3.944 16.862 1.00 86.06 74 ASP A C 1
ATOM 563 O O . ASP A 1 74 ? -7.917 -2.710 16.892 1.00 86.06 74 ASP A O 1
ATOM 567 N N . GLU A 1 75 ? -8.902 -4.739 16.798 1.00 89.56 75 GLU A N 1
ATOM 568 C CA . GLU A 1 75 ? -10.271 -4.239 16.946 1.00 89.56 75 GLU A CA 1
ATOM 569 C C . GLU A 1 75 ? -10.377 -3.317 18.170 1.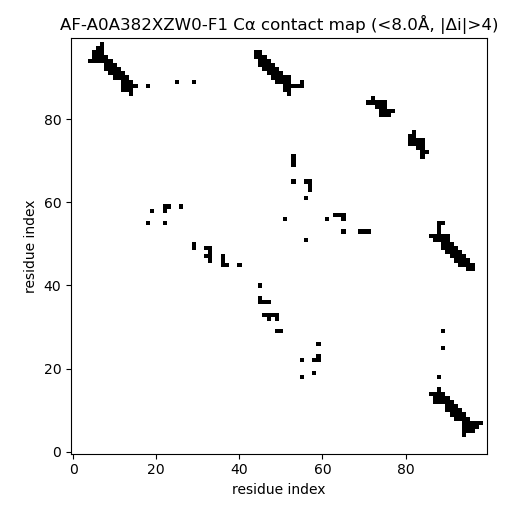00 89.56 75 GLU A C 1
ATOM 571 O O . GLU A 1 75 ? -9.859 -3.608 19.254 1.00 89.56 75 GLU A O 1
ATOM 576 N N . THR A 1 76 ? -11.017 -2.167 17.980 1.00 91.12 76 THR A N 1
ATOM 577 C CA . THR A 1 76 ? -11.051 -1.098 18.980 1.00 91.12 76 THR A CA 1
ATOM 578 C C . THR A 1 76 ? -12.396 -0.391 18.973 1.00 91.12 76 THR A C 1
ATOM 580 O O . THR A 1 76 ? -13.099 -0.382 17.972 1.00 91.12 76 THR A O 1
ATOM 583 N N . GLU A 1 77 ? -12.729 0.280 20.071 1.00 93.88 77 GLU A N 1
ATOM 584 C CA . GLU A 1 77 ? -13.908 1.143 20.151 1.00 93.88 77 GLU 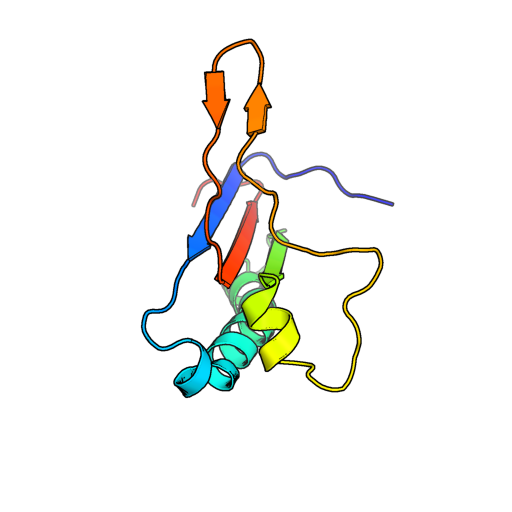A CA 1
ATOM 585 C C . GLU A 1 77 ? -13.516 2.598 19.846 1.00 93.88 77 GLU A C 1
ATOM 587 O O . GLU A 1 77 ? -12.561 3.127 20.426 1.00 93.88 77 GLU A O 1
ATOM 592 N N . ILE A 1 78 ? -14.249 3.262 18.947 1.00 90.94 78 ILE A N 1
ATOM 593 C CA . ILE A 1 78 ? -14.126 4.699 18.669 1.00 90.94 78 ILE A CA 1
ATOM 594 C C . ILE A 1 78 ? -15.507 5.339 18.810 1.00 90.94 78 ILE A C 1
ATOM 596 O O . ILE A 1 78 ? -16.439 4.979 18.101 1.00 90.94 78 ILE A O 1
ATOM 600 N N . GLU A 1 79 ? -15.640 6.299 19.731 1.00 93.25 79 GLU A N 1
ATOM 601 C CA . GLU A 1 79 ? -16.894 7.036 19.978 1.00 93.25 79 GLU A CA 1
ATOM 602 C C . GLU A 1 79 ? -18.118 6.125 20.230 1.00 93.25 79 GLU A C 1
ATOM 604 O O . GLU A 1 79 ? -19.235 6.430 19.811 1.00 93.25 79 GLU A O 1
ATOM 609 N N . GLY A 1 80 ? -17.921 5.003 20.935 1.00 93.12 80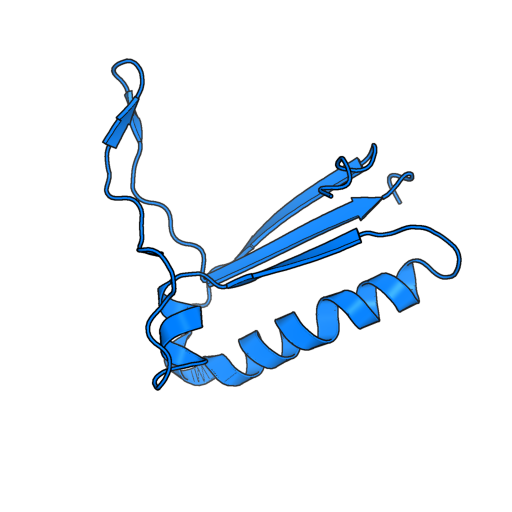 GLY A N 1
ATOM 610 C CA . GLY A 1 80 ? -18.990 4.042 21.222 1.00 93.12 80 GLY A CA 1
ATOM 611 C C . GLY A 1 80 ? -19.328 3.097 20.067 1.00 93.12 80 GLY A C 1
ATOM 612 O O . GLY A 1 80 ? -20.356 2.423 20.132 1.00 93.12 80 GLY A O 1
ATOM 613 N N . GLN A 1 81 ? -18.519 3.070 19.004 1.00 93.38 81 GLN A N 1
ATOM 614 C CA . GLN A 1 81 ? -18.665 2.148 17.879 1.00 93.38 81 GLN A CA 1
ATOM 615 C C . GLN A 1 81 ? -17.476 1.196 17.805 1.00 93.38 81 GLN A C 1
ATOM 617 O O . GLN A 1 81 ? -16.326 1.639 17.815 1.00 93.38 81 GLN A O 1
ATOM 622 N N . ASP A 1 82 ? -17.768 -0.097 17.674 1.00 92.31 82 ASP A N 1
ATOM 623 C CA . ASP A 1 82 ? -16.754 -1.114 17.409 1.00 92.31 82 ASP A CA 1
ATOM 624 C C . ASP A 1 82 ? -16.205 -0.925 15.990 1.00 92.31 82 ASP A C 1
ATOM 626 O O . ASP A 1 82 ? -16.942 -0.929 14.998 1.00 92.31 82 ASP A O 1
ATOM 630 N N . VAL A 1 83 ? -14.893 -0.735 15.899 1.00 91.69 83 VAL A N 1
ATOM 631 C CA . VAL A 1 83 ? -14.143 -0.614 14.653 1.00 91.69 83 VAL A CA 1
ATOM 632 C C . VAL A 1 83 ? -13.335 -1.896 14.483 1.00 91.69 83 VAL A C 1
ATOM 634 O O . VAL A 1 83 ? -12.369 -2.101 15.226 1.00 91.69 83 VAL A O 1
ATOM 637 N N . PRO A 1 84 ? -13.714 -2.763 13.526 1.00 88.50 84 PRO A N 1
ATOM 638 C CA . PRO A 1 84 ? -13.045 -4.038 13.341 1.00 88.50 84 PRO A CA 1
ATOM 639 C C . PRO A 1 84 ? -11.628 -3.843 12.807 1.00 88.50 84 PRO A C 1
ATOM 641 O O . PRO A 1 84 ? -11.320 -2.869 12.111 1.00 88.50 84 PRO A O 1
ATOM 644 N N . GLU A 1 85 ? -10.785 -4.831 13.082 1.00 86.31 85 GLU A N 1
ATOM 645 C CA . GLU A 1 85 ? -9.527 -5.005 12.370 1.00 86.31 85 GLU A CA 1
ATOM 646 C C . GLU A 1 85 ? -9.793 -5.105 10.857 1.00 86.31 85 GLU A C 1
ATOM 648 O O . GLU A 1 85 ? -10.727 -5.776 10.409 1.00 86.31 85 GLU A O 1
ATOM 653 N N . THR A 1 86 ? -8.977 -4.414 10.058 1.00 84.81 86 THR A N 1
ATOM 654 C CA . THR A 1 86 ? -9.063 -4.460 8.594 1.00 84.81 86 THR A CA 1
ATOM 655 C C . THR A 1 86 ? -7.738 -4.910 8.003 1.00 84.81 86 THR A C 1
ATOM 657 O O . THR A 1 86 ? -6.661 -4.520 8.457 1.00 84.81 86 THR A O 1
ATOM 660 N N . GLU A 1 87 ? -7.833 -5.757 6.985 1.00 85.75 87 GLU A N 1
ATOM 661 C CA . GLU A 1 87 ? -6.684 -6.260 6.243 1.00 85.75 87 GLU A CA 1
ATOM 662 C C . GLU A 1 87 ? -6.189 -5.242 5.204 1.00 85.75 87 GLU A C 1
ATOM 664 O O . GLU A 1 87 ? -6.872 -4.274 4.855 1.00 85.75 87 GLU A O 1
ATOM 669 N N . GLY A 1 88 ? -4.985 -5.478 4.686 1.00 92.31 88 GLY A N 1
ATOM 670 C CA . GLY A 1 88 ? -4.409 -4.668 3.621 1.00 92.31 88 GLY A CA 1
ATOM 671 C C . GLY A 1 88 ? -2.993 -5.103 3.297 1.00 92.31 88 GLY A C 1
ATOM 672 O O . GLY A 1 88 ? -2.059 -4.747 4.013 1.00 92.31 88 GLY A O 1
ATOM 673 N N . ASP A 1 89 ? -2.810 -5.827 2.196 1.00 94.00 89 ASP A N 1
ATOM 674 C CA . ASP A 1 89 ? -1.495 -6.341 1.806 1.00 94.00 89 ASP A CA 1
ATOM 675 C C . ASP A 1 89 ? -0.653 -5.300 1.071 1.00 94.00 89 ASP A C 1
ATOM 677 O O . ASP A 1 89 ? 0.566 -5.217 1.271 1.00 94.00 89 ASP A O 1
ATOM 681 N N . ILE A 1 90 ? -1.296 -4.491 0.229 1.00 95.38 90 ILE A N 1
ATOM 682 C CA . ILE A 1 90 ? -0.674 -3.373 -0.480 1.00 95.38 90 ILE A CA 1
ATOM 683 C C . ILE A 1 90 ? -1.624 -2.171 -0.519 1.00 95.38 90 ILE A C 1
ATOM 685 O O . ILE A 1 90 ? -2.816 -2.294 -0.800 1.00 95.38 90 ILE A O 1
ATOM 689 N N . LEU A 1 91 ? -1.064 -0.994 -0.253 1.00 95.88 91 LEU A N 1
ATOM 690 C CA . LEU A 1 91 ? -1.709 0.305 -0.392 1.00 95.88 91 LEU A CA 1
ATOM 691 C C . LEU A 1 91 ? -1.138 0.998 -1.626 1.00 95.88 91 LEU A C 1
ATOM 693 O O . LEU A 1 91 ? 0.074 1.197 -1.712 1.00 95.88 91 LEU A O 1
ATOM 697 N N . LEU A 1 92 ? -2.006 1.435 -2.532 1.00 94.69 92 LEU A N 1
ATOM 698 C CA . LEU A 1 92 ? -1.657 2.368 -3.595 1.00 94.69 92 LEU A CA 1
ATOM 699 C C . LEU A 1 92 ? -2.339 3.703 -3.306 1.00 94.69 92 LEU A C 1
ATOM 701 O O . LEU A 1 92 ? -3.566 3.808 -3.311 1.00 94.69 92 LEU A O 1
ATOM 705 N N . TYR A 1 93 ? -1.532 4.725 -3.053 1.00 93.62 93 TYR A N 1
ATOM 706 C CA . TYR A 1 93 ? -1.985 6.104 -2.969 1.00 93.62 93 TYR A CA 1
ATOM 707 C C . TYR A 1 93 ? -1.536 6.836 -4.228 1.00 93.62 93 TYR A C 1
ATOM 709 O O . TYR A 1 93 ? -0.337 6.986 -4.474 1.00 93.62 93 TYR A O 1
ATOM 717 N N . LEU A 1 94 ? -2.503 7.278 -5.024 1.00 90.81 94 LEU A N 1
ATOM 718 C CA . LEU A 1 94 ? -2.288 8.009 -6.267 1.00 90.81 94 LEU A CA 1
ATOM 719 C C . LEU A 1 94 ? -2.880 9.405 -6.119 1.00 90.81 94 LEU A C 1
ATOM 721 O O . LEU A 1 94 ? -3.979 9.557 -5.592 1.00 90.81 94 LEU A O 1
ATOM 725 N N . SER A 1 95 ? -2.159 10.432 -6.554 1.00 90.50 95 SER A N 1
ATOM 726 C CA . SER A 1 95 ? -2.605 11.813 -6.399 1.00 90.50 95 SER A CA 1
ATOM 727 C C . SER A 1 95 ? -2.113 12.710 -7.531 1.00 90.50 95 SER A C 1
ATOM 729 O O . SER A 1 95 ? -0.953 12.631 -7.938 1.00 90.50 95 SER A O 1
ATOM 731 N N . SER A 1 96 ? -2.991 13.572 -8.032 1.00 89.12 96 SER A N 1
ATOM 732 C CA . SER A 1 96 ? -2.788 14.407 -9.221 1.00 89.12 96 SER A CA 1
ATOM 733 C C . SER A 1 96 ? -3.554 15.732 -9.111 1.00 89.12 96 SER A C 1
ATOM 735 O O . SER A 1 96 ? -4.473 15.891 -8.305 1.00 89.12 96 SER A O 1
ATOM 737 N N . GLU A 1 97 ? -3.155 16.719 -9.915 1.00 86.62 97 GLU A N 1
ATOM 738 C CA . GLU A 1 97 ? -3.891 17.992 -10.040 1.00 86.62 97 GLU A CA 1
ATOM 739 C C . GLU A 1 97 ? -5.111 17.870 -10.973 1.00 86.62 97 GLU A C 1
ATOM 741 O O . GLU A 1 97 ? -5.998 18.716 -10.933 1.00 86.62 97 GLU A O 1
ATOM 746 N N . HIS A 1 98 ? -5.178 16.809 -11.783 1.00 78.44 98 HIS A N 1
ATOM 747 C CA . HIS A 1 98 ? -6.267 16.528 -12.720 1.00 78.44 98 HIS A CA 1
ATOM 748 C C . HIS A 1 98 ? -6.947 15.204 -12.372 1.00 78.44 98 HIS A C 1
ATOM 750 O O . HIS A 1 98 ? -6.309 14.306 -11.825 1.00 78.44 98 HIS A O 1
ATOM 756 N N . ALA A 1 99 ? -8.242 15.100 -12.658 1.00 65.69 99 ALA A N 1
ATOM 757 C CA . ALA A 1 99 ? -9.042 13.924 -12.322 1.00 65.69 99 ALA A CA 1
ATOM 758 C C . ALA A 1 99 ? -8.837 12.727 -13.272 1.00 65.69 99 ALA A C 1
ATOM 760 O O . ALA A 1 99 ? -9.175 11.612 -12.877 1.00 65.69 99 ALA A O 1
ATOM 761 N N . ASP A 1 100 ? -8.295 12.971 -14.471 1.00 58.38 100 ASP A N 1
ATOM 762 C CA . ASP A 1 100 ? -8.154 12.006 -15.572 1.00 58.38 100 ASP A CA 1
ATOM 763 C C . ASP A 1 100 ? -6.689 11.610 -15.818 1.00 58.38 100 ASP A C 1
ATOM 765 O O . ASP A 1 100 ? -5.813 12.507 -15.749 1.00 58.38 100 ASP A O 1
#